Protein AF-A0A8H8X155-F1 (afdb_monomer_lite)

Foldseek 3Di:
DDDDDDDPPDPDDPPPPLWWKKFKFAWAQDPNDTDTDDDPDDRIWTCLVVLVVVDLVLLLCCVVDVVSQLVSLVGPRHDPCSVVRPHDMGMGIPCSVSSVVSPDD

Secondary structure (DSSP, 8-state):
---------SPPPP------EEEEEEEEEETTEEEE---SS--EEE-HHHHHHH-HHHHHHTTT-HHHHHHGGG-TTS-HHHHH--S-EEEEES-HHHHHHTT--

Radius of gyration: 19.41 Å; chains: 1; bounding box: 71×26×50 Å

Sequence (105 aa):
MGIHPGDQNGPRPPKRELHITAYFVPQAWVNDYAVEVDPEGETEFDVAPELRAMGRKNAMNLDREHQLRDDLRYAAAAPQWVKDWSGPFEVLLRNPDEVEALFED

Structure (mmCIF, N/CA/C/O backbone):
data_AF-A0A8H8X155-F1
#
_entry.id   AF-A0A8H8X155-F1
#
loop_
_atom_site.group_PDB
_atom_site.id
_atom_site.type_symbol
_atom_site.label_atom_id
_atom_site.label_alt_id
_atom_site.label_comp_id
_atom_site.label_asym_id
_atom_site.label_entity_id
_atom_site.label_seq_id
_atom_site.pdbx_PDB_ins_code
_atom_site.Cartn_x
_atom_site.Cartn_y
_atom_site.Cartn_z
_atom_site.occupancy
_atom_site.B_iso_or_equiv
_atom_site.auth_seq_id
_atom_site.auth_comp_id
_atom_site.auth_asym_id
_atom_site.auth_atom_id
_atom_site.pdbx_PDB_model_num
ATOM 1 N N . MET A 1 1 ? -49.768 6.075 35.196 1.00 40.69 1 MET A N 1
ATOM 2 C CA . MET A 1 1 ? -49.183 4.819 34.669 1.00 40.69 1 MET A CA 1
ATOM 3 C C . MET A 1 1 ? -48.818 5.080 33.219 1.00 40.69 1 MET A C 1
ATOM 5 O O . MET A 1 1 ? -49.711 5.456 32.487 1.00 40.69 1 MET A O 1
ATOM 9 N N . GLY A 1 2 ? -47.582 5.019 32.742 1.00 44.66 2 GLY A N 1
ATOM 10 C CA . GLY A 1 2 ? -46.285 4.740 33.348 1.00 44.66 2 GLY A CA 1
ATOM 11 C C . GLY A 1 2 ? -45.196 5.363 32.458 1.00 44.66 2 GLY A C 1
ATOM 12 O O . GLY A 1 2 ? -45.447 5.698 31.304 1.00 44.66 2 GLY A O 1
ATOM 13 N N . ILE A 1 3 ? -44.021 5.574 33.039 1.00 60.00 3 ILE A N 1
ATOM 14 C CA . ILE A 1 3 ? -42.800 6.022 32.365 1.00 60.00 3 ILE A CA 1
ATOM 15 C C . ILE A 1 3 ? -42.249 4.835 31.547 1.00 60.00 3 ILE A C 1
ATOM 17 O O . ILE A 1 3 ? -42.312 3.719 32.053 1.00 60.00 3 ILE A O 1
ATOM 21 N N . HIS A 1 4 ? -41.732 5.040 30.329 1.00 53.78 4 HIS A N 1
ATOM 22 C CA . HIS A 1 4 ? -40.338 4.735 29.945 1.00 53.78 4 HIS A CA 1
ATOM 23 C 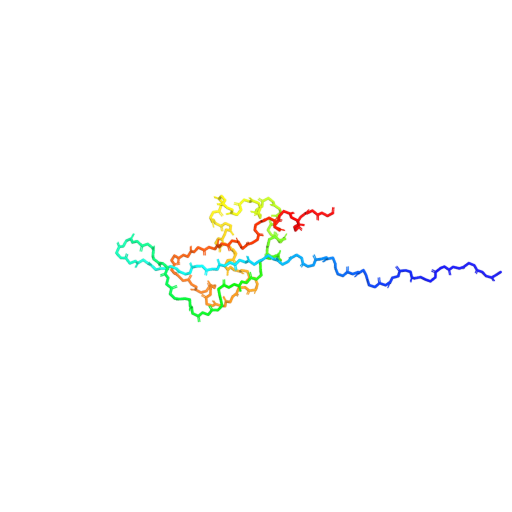C . HIS A 1 4 ? -40.074 4.948 28.431 1.00 53.78 4 HIS A C 1
ATOM 25 O O . HIS A 1 4 ? -40.947 4.678 27.608 1.00 53.78 4 HIS A O 1
ATOM 31 N N . PRO A 1 5 ? -38.879 5.469 28.077 1.00 52.19 5 PRO A N 1
ATOM 32 C CA . PRO A 1 5 ? -38.511 5.960 26.752 1.00 52.19 5 PRO A CA 1
ATOM 33 C C . PRO A 1 5 ? -38.007 4.822 25.858 1.00 52.19 5 PRO A C 1
ATOM 35 O O . PRO A 1 5 ? -37.016 4.166 26.170 1.00 52.19 5 PRO A O 1
ATOM 38 N N . GLY A 1 6 ? -38.689 4.588 24.741 1.00 45.94 6 GLY A N 1
ATOM 39 C CA . GLY A 1 6 ? -38.239 3.641 23.727 1.00 45.94 6 GLY A CA 1
ATOM 40 C C . GLY A 1 6 ? -37.089 4.226 22.913 1.00 45.94 6 GLY A C 1
ATOM 41 O O . GLY A 1 6 ? -37.301 5.132 22.116 1.00 45.94 6 GLY A O 1
ATOM 42 N N . ASP A 1 7 ? -35.892 3.697 23.147 1.00 49.34 7 ASP A N 1
ATOM 43 C CA . ASP A 1 7 ? -34.912 3.375 22.109 1.00 49.34 7 ASP A CA 1
ATOM 44 C C . ASP A 1 7 ? -34.536 4.495 21.115 1.00 49.34 7 ASP A C 1
ATOM 46 O O . ASP A 1 7 ? -34.931 4.511 19.951 1.00 49.34 7 ASP A O 1
ATOM 50 N N . GLN A 1 8 ? -33.646 5.397 21.541 1.00 48.34 8 GLN A N 1
ATOM 51 C CA . GLN A 1 8 ? -32.761 6.101 20.603 1.00 48.34 8 GLN A CA 1
ATOM 52 C C . GLN A 1 8 ? -31.591 5.188 20.202 1.00 48.34 8 GLN A C 1
ATOM 54 O O . GLN A 1 8 ? -30.431 5.498 20.459 1.00 48.34 8 GLN A O 1
ATOM 59 N N . ASN A 1 9 ? -31.894 4.037 19.604 1.00 46.06 9 ASN A N 1
ATOM 60 C CA . ASN A 1 9 ? -30.909 3.153 18.977 1.00 46.06 9 ASN A CA 1
ATOM 61 C C . ASN A 1 9 ? -31.217 3.043 17.478 1.00 46.06 9 ASN A C 1
ATOM 63 O O . ASN A 1 9 ? -31.358 1.967 16.907 1.00 46.06 9 ASN A O 1
ATOM 67 N N . GLY A 1 10 ? -31.355 4.199 16.821 1.00 44.75 10 GLY A N 1
ATOM 68 C CA . GLY A 1 10 ? -31.074 4.238 15.390 1.00 44.75 10 GLY A CA 1
ATOM 69 C C . GLY A 1 10 ? -29.606 3.843 15.204 1.00 44.75 10 GLY A C 1
ATOM 70 O O . GLY A 1 10 ? -28.788 4.252 16.039 1.00 44.75 10 GLY A O 1
ATOM 71 N N . PRO A 1 11 ? -29.242 3.046 14.179 1.00 51.06 11 PRO A N 1
ATOM 72 C CA . PRO A 1 11 ? -27.840 2.758 13.921 1.00 51.06 11 PRO A CA 1
ATOM 73 C C . PRO A 1 11 ? -27.114 4.099 13.868 1.00 51.06 11 PRO A C 1
ATOM 75 O O . PRO A 1 11 ? -27.518 4.994 13.120 1.00 51.06 11 PRO A O 1
ATOM 78 N N . ARG A 1 12 ? -26.092 4.269 14.718 1.00 49.09 12 ARG A N 1
ATOM 79 C CA . ARG A 1 12 ? -25.184 5.412 14.587 1.00 49.09 12 ARG A CA 1
ATOM 80 C C . ARG A 1 12 ? -24.801 5.467 13.105 1.00 49.09 12 ARG A C 1
ATOM 82 O O . ARG A 1 12 ? -24.500 4.397 12.563 1.00 49.09 12 ARG A O 1
ATOM 89 N N . PRO A 1 13 ? -24.830 6.637 12.438 1.00 51.00 13 PRO A N 1
ATOM 90 C CA . PRO A 1 13 ? -24.236 6.723 11.109 1.00 51.00 13 PRO A CA 1
ATOM 91 C C . PRO A 1 13 ? -22.843 6.087 11.208 1.00 51.00 13 PRO A C 1
ATOM 93 O O . PRO A 1 13 ? -22.168 6.336 12.220 1.00 51.00 13 PRO A O 1
ATOM 96 N N . PRO A 1 14 ? -22.449 5.199 10.273 1.00 47.16 14 PRO A N 1
ATOM 97 C CA . PRO A 1 14 ? -21.142 4.571 10.345 1.00 47.16 14 PRO A CA 1
ATOM 98 C C . PRO A 1 14 ? -20.127 5.694 10.517 1.00 47.16 14 PRO A C 1
ATOM 100 O O . PRO A 1 14 ? -20.137 6.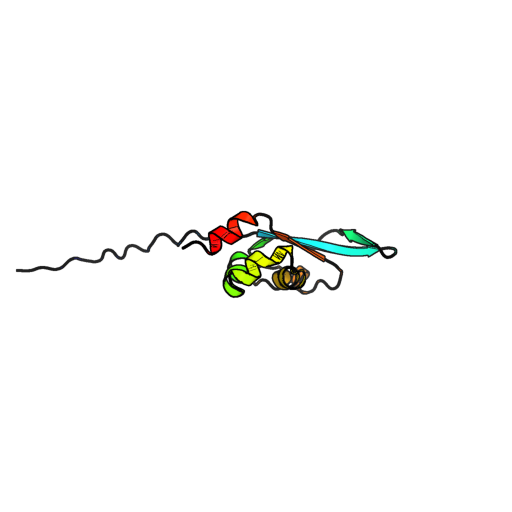687 9.785 1.00 47.16 14 PRO A O 1
ATOM 103 N N . LYS A 1 15 ? -19.358 5.593 11.602 1.00 55.22 15 LYS A N 1
ATOM 104 C CA . LYS A 1 15 ? -18.268 6.503 11.941 1.00 55.22 15 LYS A CA 1
ATOM 105 C C . LYS A 1 15 ? -17.465 6.656 10.653 1.00 55.22 15 LYS A C 1
ATOM 107 O O . LYS A 1 15 ? -16.991 5.625 10.189 1.00 55.22 15 LYS A O 1
ATOM 112 N N . ARG A 1 16 ? -17.444 7.862 10.055 1.00 57.88 16 ARG A N 1
ATOM 113 C CA . ARG A 1 16 ? -16.885 8.143 8.715 1.00 57.88 16 ARG A CA 1
ATOM 114 C C . ARG A 1 16 ? -15.769 7.152 8.404 1.00 57.88 16 ARG A C 1
ATOM 116 O O . ARG A 1 16 ? -14.747 7.147 9.094 1.00 57.88 16 ARG A O 1
ATOM 123 N N . GLU A 1 17 ? -16.018 6.267 7.447 1.00 64.50 17 GLU A N 1
ATOM 124 C CA . GLU A 1 17 ? -15.013 5.337 6.954 1.00 64.50 17 GLU A CA 1
ATOM 125 C C . GLU A 1 17 ? -13.983 6.194 6.219 1.00 64.50 17 GLU A C 1
ATOM 127 O O . GLU A 1 17 ? -14.143 6.555 5.060 1.00 64.50 17 GLU A O 1
ATOM 132 N N . LEU A 1 18 ? -12.996 6.671 6.977 1.00 76.62 18 LEU A N 1
ATOM 133 C CA . LEU A 1 18 ? -11.823 7.340 6.445 1.00 76.62 18 LEU A CA 1
ATOM 134 C C . LEU A 1 18 ? -11.067 6.284 5.651 1.00 76.62 18 LEU A C 1
ATOM 136 O O . LEU A 1 18 ? -10.490 5.370 6.237 1.00 76.62 18 LEU A O 1
ATOM 140 N N . HIS A 1 19 ? -11.158 6.387 4.330 1.00 81.25 19 HIS A N 1
ATOM 141 C CA . HIS A 1 19 ? -10.432 5.546 3.395 1.00 81.25 19 HIS A CA 1
ATOM 142 C C . HIS A 1 19 ? -9.085 6.196 3.117 1.00 81.25 19 HIS A C 1
ATOM 144 O O . HIS A 1 19 ? -9.016 7.375 2.766 1.00 81.25 19 HIS A O 1
ATOM 150 N N . ILE A 1 20 ? -8.016 5.428 3.283 1.00 87.31 20 ILE A N 1
ATOM 151 C CA . ILE A 1 20 ? -6.659 5.886 3.006 1.00 87.31 20 ILE A CA 1
ATOM 152 C C . ILE A 1 20 ? -6.146 5.016 1.880 1.00 87.31 20 ILE A C 1
ATOM 154 O O . ILE A 1 20 ? -5.887 3.834 2.086 1.00 87.31 20 ILE A O 1
ATOM 158 N N . THR A 1 21 ? -5.973 5.599 0.702 1.00 90.31 21 THR A N 1
ATOM 159 C CA . THR A 1 21 ? -5.451 4.866 -0.448 1.00 90.31 21 THR A CA 1
ATOM 160 C C . THR A 1 21 ? -3.928 4.926 -0.464 1.00 90.31 21 THR A C 1
ATOM 162 O O . THR A 1 21 ? -3.333 6.011 -0.449 1.00 90.31 21 THR A O 1
ATOM 165 N N . ALA A 1 22 ? -3.294 3.759 -0.525 1.00 90.62 22 ALA A N 1
ATOM 166 C CA . ALA A 1 22 ? -1.885 3.625 -0.865 1.00 90.62 22 ALA A CA 1
ATOM 167 C C . ALA A 1 22 ? -1.735 3.280 -2.351 1.00 90.62 22 ALA A C 1
ATOM 169 O O . ALA A 1 22 ? -2.575 2.589 -2.919 1.00 90.62 22 ALA A O 1
ATOM 170 N N . TYR A 1 23 ? -0.660 3.767 -2.961 1.00 91.62 23 TYR A N 1
ATOM 171 C CA . TYR A 1 23 ? -0.254 3.520 -4.336 1.00 91.62 23 TYR A CA 1
ATOM 172 C C . TYR A 1 23 ? 1.056 2.734 -4.334 1.00 91.62 23 TYR A C 1
ATOM 174 O O . TYR A 1 23 ? 2.059 3.198 -3.789 1.00 91.62 23 TYR A O 1
ATOM 182 N N . PHE A 1 24 ? 1.052 1.555 -4.942 1.00 92.75 24 PHE A N 1
ATOM 183 C CA . PHE A 1 24 ? 2.226 0.707 -5.094 1.00 92.75 24 PHE A CA 1
ATOM 184 C C . PHE A 1 24 ? 2.937 0.992 -6.416 1.00 92.75 24 PHE A C 1
ATOM 186 O O . PHE A 1 24 ? 2.344 0.898 -7.490 1.00 92.75 24 PHE A O 1
ATOM 193 N N . VAL A 1 25 ? 4.222 1.315 -6.330 1.00 92.19 25 VAL A N 1
ATOM 194 C CA . VAL A 1 25 ? 5.105 1.594 -7.461 1.00 92.19 25 VAL A CA 1
ATOM 195 C C . VAL A 1 25 ? 6.054 0.405 -7.628 1.00 92.19 25 VAL A C 1
ATOM 197 O O . VAL A 1 25 ? 7.056 0.326 -6.911 1.00 92.19 25 VAL A O 1
ATOM 200 N N . PRO A 1 26 ? 5.768 -0.552 -8.526 1.00 93.25 26 PRO A N 1
ATOM 201 C CA . PRO A 1 26 ? 6.703 -1.632 -8.801 1.00 93.25 26 PRO A CA 1
ATOM 202 C C . PRO A 1 26 ? 7.945 -1.071 -9.496 1.00 93.25 26 PRO A C 1
ATOM 204 O O . PRO A 1 26 ? 7.852 -0.266 -10.424 1.00 93.25 26 PRO A O 1
ATOM 207 N N . GLN A 1 27 ? 9.122 -1.511 -9.060 1.00 93.75 27 GLN A N 1
ATOM 208 C CA . GLN A 1 27 ? 10.396 -1.139 -9.659 1.00 93.75 27 GLN A CA 1
ATOM 209 C C . GLN A 1 27 ? 11.210 -2.389 -10.006 1.00 93.75 27 GLN A C 1
ATOM 211 O O . GLN A 1 27 ? 11.066 -3.454 -9.404 1.00 93.75 27 GLN A O 1
ATOM 216 N N . ALA A 1 28 ? 12.114 -2.262 -10.968 1.00 91.75 28 ALA A N 1
ATOM 217 C CA . ALA A 1 28 ? 13.079 -3.299 -11.302 1.00 91.75 28 ALA A CA 1
ATOM 218 C C . ALA A 1 28 ? 14.490 -2.723 -11.359 1.00 91.75 28 ALA A C 1
ATOM 220 O O . ALA A 1 28 ? 14.702 -1.578 -11.754 1.00 91.75 28 ALA A O 1
ATOM 221 N N . TRP A 1 29 ? 15.471 -3.541 -10.986 1.00 90.88 29 TRP A N 1
ATOM 222 C CA . TRP A 1 29 ? 16.877 -3.193 -11.135 1.00 90.88 29 TRP A CA 1
ATOM 223 C C . TRP A 1 29 ? 17.290 -3.300 -12.603 1.00 90.88 29 TRP A C 1
ATOM 225 O O . TRP A 1 29 ? 17.350 -4.393 -13.166 1.00 90.88 29 TRP A O 1
ATOM 235 N N . VAL A 1 30 ? 17.612 -2.165 -13.217 1.00 89.75 30 VAL A N 1
ATOM 236 C CA . VAL A 1 30 ? 18.139 -2.074 -14.580 1.00 89.75 30 VAL A CA 1
ATOM 237 C C . VAL A 1 30 ? 19.442 -1.284 -14.536 1.00 89.75 30 VAL A C 1
ATOM 239 O O . VAL A 1 30 ? 19.453 -0.101 -14.218 1.00 89.75 30 VAL A O 1
ATOM 242 N N . ASN A 1 31 ? 20.558 -1.939 -14.871 1.00 86.31 31 ASN A N 1
ATOM 243 C CA . ASN A 1 31 ? 21.902 -1.342 -14.830 1.00 86.31 31 ASN A CA 1
ATOM 244 C C . ASN A 1 31 ? 22.254 -0.678 -13.479 1.00 86.31 31 ASN A C 1
ATOM 246 O O . ASN A 1 31 ? 22.818 0.408 -13.474 1.00 86.31 31 ASN A O 1
ATOM 250 N N . ASP A 1 32 ? 21.935 -1.329 -12.353 1.00 89.44 32 ASP A N 1
ATOM 251 C CA . ASP A 1 32 ? 22.176 -0.822 -10.981 1.00 89.44 32 ASP A CA 1
ATOM 252 C C . ASP A 1 32 ? 21.274 0.355 -10.548 1.00 89.44 32 ASP A C 1
ATOM 254 O O . ASP A 1 32 ? 21.430 0.903 -9.461 1.00 89.44 32 ASP A O 1
ATOM 258 N N . TYR A 1 33 ? 20.272 0.712 -11.358 1.00 87.06 33 TYR A N 1
ATOM 259 C CA . TYR A 1 33 ? 19.258 1.709 -11.012 1.00 87.06 33 TYR A CA 1
ATOM 260 C C . TYR A 1 33 ? 17.885 1.054 -10.876 1.00 87.06 33 TYR A C 1
ATOM 262 O O . TYR A 1 33 ? 17.497 0.235 -11.710 1.00 87.06 33 TYR A O 1
ATOM 270 N N . ALA A 1 34 ? 17.144 1.416 -9.830 1.00 90.00 34 ALA A N 1
ATOM 271 C CA . ALA A 1 34 ? 15.743 1.041 -9.703 1.00 90.00 34 ALA A CA 1
ATOM 272 C C . ALA A 1 34 ? 14.916 1.929 -10.641 1.00 90.00 34 ALA A C 1
ATOM 274 O O . ALA A 1 34 ? 14.919 3.154 -10.508 1.00 90.00 34 ALA A O 1
ATOM 275 N N . VAL A 1 35 ? 14.251 1.314 -11.616 1.00 91.25 35 VAL A N 1
ATOM 276 C CA . VAL A 1 35 ? 13.353 1.999 -12.552 1.00 91.25 35 VAL A CA 1
ATOM 277 C C . VAL A 1 35 ? 11.934 1.504 -12.345 1.00 91.25 35 VAL A C 1
ATOM 279 O O . VAL A 1 35 ? 11.728 0.311 -12.131 1.00 91.25 35 VAL A O 1
ATOM 282 N N . GLU A 1 36 ? 10.966 2.414 -12.397 1.00 91.81 36 GLU A N 1
ATOM 283 C CA . GLU A 1 36 ? 9.545 2.067 -12.359 1.00 91.81 36 GLU A CA 1
ATOM 284 C C . GLU A 1 36 ? 9.200 1.171 -13.552 1.00 91.81 36 GLU A C 1
ATOM 286 O O . GLU A 1 36 ? 9.646 1.415 -14.678 1.00 91.81 36 GLU A O 1
ATOM 291 N N . VAL A 1 37 ? 8.433 0.115 -13.294 1.00 91.00 37 VAL A N 1
ATOM 292 C CA . VAL A 1 37 ? 7.989 -0.837 -14.318 1.00 91.00 37 VAL A CA 1
ATOM 293 C C . VAL A 1 37 ? 6.472 -0.862 -14.411 1.00 91.00 37 VAL A C 1
ATOM 295 O O . VAL A 1 37 ? 5.772 -0.394 -13.514 1.00 91.00 37 VAL A O 1
ATOM 298 N N . ASP A 1 38 ? 5.959 -1.407 -15.511 1.00 90.31 38 ASP A N 1
ATOM 299 C CA . ASP A 1 38 ? 4.523 -1.572 -15.688 1.00 90.31 38 ASP A CA 1
ATOM 300 C C . ASP A 1 38 ? 3.939 -2.494 -14.602 1.00 90.31 38 ASP A C 1
ATOM 302 O O . ASP A 1 38 ? 4.439 -3.607 -14.402 1.00 90.31 38 ASP A O 1
ATOM 306 N N . PRO A 1 39 ? 2.884 -2.056 -13.893 1.00 90.19 39 PRO A N 1
ATOM 307 C CA . PRO A 1 39 ? 2.214 -2.887 -12.907 1.00 90.19 39 PRO A CA 1
ATOM 308 C C . PRO A 1 39 ? 1.411 -4.012 -13.566 1.00 90.19 39 PRO A C 1
ATOM 310 O O . PRO A 1 39 ? 0.814 -3.838 -14.627 1.00 90.19 39 PRO A O 1
ATOM 313 N N . GLU A 1 40 ? 1.336 -5.165 -12.896 1.00 86.62 40 GLU A N 1
ATOM 314 C CA . GLU A 1 40 ? 0.566 -6.319 -13.387 1.00 86.62 40 GLU A CA 1
ATOM 315 C C . GLU A 1 40 ? -0.953 -6.149 -13.217 1.00 86.62 40 GLU A C 1
ATOM 317 O O . GLU A 1 40 ? -1.743 -6.882 -13.814 1.00 86.62 40 GLU A O 1
ATOM 322 N N . GLY A 1 41 ? -1.382 -5.186 -12.400 1.00 88.75 41 GLY A N 1
ATOM 323 C CA . GLY A 1 41 ? -2.787 -4.943 -12.119 1.00 88.75 41 GLY A CA 1
ATOM 324 C C . GLY A 1 41 ? -3.009 -3.680 -11.300 1.00 88.75 41 GLY A C 1
ATOM 325 O O . GLY A 1 41 ? -2.280 -2.700 -11.426 1.00 88.75 41 GLY A O 1
ATOM 326 N N . GLU A 1 42 ? -4.040 -3.710 -10.457 1.00 89.19 42 GLU A N 1
ATOM 327 C CA . GLU A 1 42 ? -4.389 -2.587 -9.588 1.00 89.19 42 GLU A CA 1
ATOM 328 C C . GLU A 1 42 ? -3.248 -2.283 -8.609 1.00 89.19 42 GLU A C 1
ATOM 330 O O . GLU A 1 42 ? -2.794 -3.164 -7.881 1.00 89.19 42 GLU A O 1
ATOM 335 N N . THR A 1 43 ? -2.760 -1.045 -8.623 1.00 90.50 43 THR A N 1
ATOM 336 C CA . THR A 1 43 ? -1.688 -0.551 -7.743 1.00 90.50 43 THR A CA 1
ATOM 337 C C . THR A 1 43 ? -2.221 0.216 -6.543 1.00 90.50 43 THR A C 1
ATOM 339 O O . THR A 1 43 ? -1.459 0.532 -5.634 1.00 90.50 43 THR A O 1
ATOM 342 N N . GLU A 1 44 ? -3.515 0.526 -6.537 1.00 91.75 44 GLU A N 1
ATOM 343 C CA . GLU A 1 44 ? -4.170 1.339 -5.521 1.00 91.75 44 GLU A CA 1
ATOM 344 C C . GLU A 1 44 ? -5.015 0.463 -4.609 1.00 91.75 44 GLU A C 1
ATOM 346 O O . GLU A 1 44 ? -5.883 -0.265 -5.074 1.00 91.75 44 GLU A O 1
ATOM 351 N N . PHE A 1 45 ? -4.778 0.535 -3.304 1.00 91.12 45 PHE A N 1
ATOM 352 C CA . PHE A 1 45 ? -5.544 -0.241 -2.333 1.00 91.12 45 PHE A CA 1
ATOM 353 C C . PHE A 1 45 ? -5.737 0.525 -1.030 1.00 91.12 45 PHE A C 1
ATOM 355 O O . PHE A 1 45 ? -4.939 1.389 -0.657 1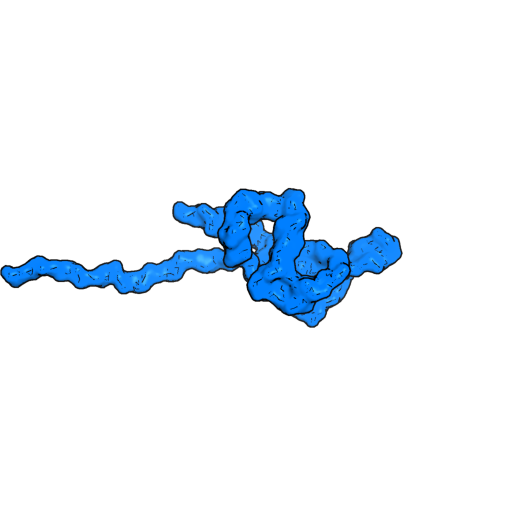.00 91.12 45 PHE A O 1
ATOM 362 N N . ASP A 1 46 ? -6.828 0.207 -0.336 1.00 89.44 46 ASP A N 1
ATOM 363 C CA . ASP A 1 46 ? -7.161 0.827 0.942 1.00 89.44 46 ASP A CA 1
ATOM 364 C C . ASP A 1 46 ? -6.284 0.259 2.065 1.00 89.44 46 ASP A C 1
ATOM 366 O O . ASP A 1 46 ? -6.253 -0.943 2.328 1.00 89.44 46 ASP A O 1
ATOM 370 N N . VAL A 1 47 ? -5.565 1.148 2.741 1.00 89.69 47 VAL A N 1
ATOM 371 C CA . VAL A 1 47 ? -4.699 0.829 3.879 1.00 89.69 47 VAL A CA 1
ATOM 372 C C . VAL A 1 47 ? -5.238 1.374 5.196 1.00 89.69 47 VAL A C 1
ATOM 374 O O . VAL A 1 47 ? -4.632 1.137 6.236 1.00 89.69 47 VAL A O 1
ATOM 377 N N . ALA A 1 48 ? -6.388 2.055 5.203 1.00 87.25 48 ALA A N 1
ATOM 378 C CA . ALA A 1 48 ? -7.026 2.545 6.425 1.00 87.25 48 ALA A CA 1
ATOM 379 C C . ALA A 1 48 ? -7.149 1.501 7.559 1.00 87.25 48 ALA A C 1
ATOM 381 O O . ALA A 1 48 ? -6.806 1.835 8.701 1.00 87.25 48 ALA A O 1
ATOM 382 N N . PRO A 1 49 ? -7.599 0.249 7.320 1.00 85.94 49 PRO A N 1
ATOM 383 C CA . PRO A 1 49 ? -7.663 -0.756 8.379 1.00 85.94 49 PRO A CA 1
ATOM 384 C C . PRO A 1 49 ? -6.274 -1.128 8.908 1.00 85.94 49 PRO A C 1
ATOM 386 O O . PRO A 1 49 ? -6.104 -1.248 10.122 1.00 85.94 49 PRO A O 1
ATOM 389 N N . GLU A 1 50 ? -5.275 -1.215 8.030 1.00 88.19 50 GLU A N 1
ATOM 390 C CA . GLU A 1 50 ? -3.900 -1.561 8.401 1.00 88.19 50 GLU A CA 1
ATOM 391 C C . GLU A 1 50 ? -3.225 -0.437 9.185 1.00 88.19 50 GLU A C 1
ATOM 393 O O . GLU A 1 50 ? -2.570 -0.689 10.197 1.00 88.19 50 GLU A O 1
ATOM 398 N N . LEU A 1 51 ? -3.475 0.818 8.805 1.00 86.31 51 LEU A N 1
ATOM 399 C CA . LEU A 1 51 ? -3.052 2.002 9.552 1.00 86.31 51 LEU A CA 1
ATOM 400 C C . LEU A 1 51 ? -3.655 2.022 10.961 1.00 86.31 51 LEU A C 1
ATOM 402 O O . LEU A 1 51 ? -2.953 2.282 11.944 1.00 86.31 51 LEU A O 1
ATOM 406 N N . ARG A 1 52 ? -4.945 1.690 11.093 1.00 85.56 52 ARG A N 1
ATOM 407 C CA . ARG A 1 52 ? -5.588 1.551 12.409 1.00 85.56 52 ARG A CA 1
ATOM 408 C C . ARG A 1 52 ? -4.978 0.418 13.229 1.00 85.56 52 ARG A C 1
ATOM 410 O O . ARG A 1 52 ? -4.768 0.610 14.426 1.00 85.56 52 ARG A O 1
ATOM 417 N N . ALA A 1 53 ? -4.684 -0.721 12.604 1.00 86.69 53 ALA A N 1
ATOM 418 C CA . ALA A 1 53 ? -4.106 -1.886 13.268 1.00 86.69 53 ALA A CA 1
ATOM 419 C C . ALA A 1 53 ? -2.667 -1.633 13.755 1.00 86.69 53 ALA A C 1
ATOM 421 O O . ALA A 1 53 ? -2.343 -1.973 14.894 1.00 86.69 53 ALA A O 1
ATOM 422 N N . MET A 1 54 ? -1.824 -0.982 12.944 1.00 85.12 54 MET A N 1
ATOM 423 C CA . MET A 1 54 ? -0.453 -0.616 13.338 1.00 85.12 54 MET A CA 1
ATOM 424 C C . MET A 1 54 ? -0.412 0.510 14.384 1.00 85.12 54 MET A C 1
ATOM 426 O O . MET A 1 54 ? 0.566 0.633 15.126 1.00 85.12 54 MET A O 1
ATOM 430 N N . GLY A 1 55 ? -1.465 1.329 14.450 1.00 86.62 55 GLY A N 1
ATOM 431 C CA . GLY A 1 55 ? -1.634 2.423 15.400 1.00 86.62 55 GLY A CA 1
ATOM 432 C C . GLY A 1 55 ? -0.998 3.749 14.968 1.00 86.62 55 GLY A C 1
ATOM 433 O O . GLY A 1 55 ? -0.076 3.803 14.154 1.00 86.62 55 GLY A O 1
ATOM 434 N N . ARG A 1 56 ? -1.465 4.844 15.590 1.00 86.06 56 ARG A N 1
ATOM 435 C CA . ARG A 1 56 ? -1.114 6.234 15.233 1.00 86.06 56 ARG A CA 1
ATOM 436 C C . ARG A 1 56 ? 0.383 6.475 15.083 1.00 86.06 56 ARG A C 1
ATOM 438 O O . ARG A 1 56 ? 0.813 7.104 14.127 1.00 86.06 56 ARG A O 1
ATOM 445 N N . LYS A 1 57 ? 1.187 5.999 16.040 1.00 85.94 57 LYS A N 1
ATOM 446 C CA . LYS A 1 57 ? 2.637 6.245 16.036 1.00 85.94 57 LYS A CA 1
ATOM 447 C C . LYS A 1 57 ? 3.312 5.680 14.790 1.00 85.94 57 LYS A C 1
ATOM 449 O O . LYS A 1 57 ? 4.172 6.350 14.239 1.00 85.94 57 LYS A O 1
ATOM 454 N N . ASN A 1 58 ? 2.931 4.479 14.367 1.00 87.12 58 ASN A N 1
ATOM 455 C CA . ASN A 1 58 ? 3.511 3.840 13.190 1.00 87.12 58 ASN A CA 1
ATOM 456 C C . ASN A 1 58 ? 2.986 4.505 11.917 1.00 87.12 58 ASN A C 1
ATOM 458 O O . ASN A 1 58 ? 3.776 4.908 11.071 1.00 87.12 58 ASN A O 1
ATOM 462 N N . ALA A 1 59 ? 1.677 4.751 11.850 1.00 85.50 59 ALA A N 1
ATOM 463 C CA . ALA A 1 59 ? 1.057 5.429 10.719 1.00 85.50 59 ALA A CA 1
ATOM 464 C C . ALA A 1 59 ? 1.660 6.828 10.455 1.00 85.50 59 ALA A C 1
ATOM 466 O O . ALA A 1 59 ? 1.960 7.172 9.317 1.00 85.50 59 ALA A O 1
ATOM 467 N N . MET A 1 60 ? 1.937 7.615 11.500 1.00 85.44 60 MET A N 1
ATOM 468 C CA . MET A 1 60 ? 2.594 8.925 11.356 1.00 85.44 60 MET A CA 1
ATOM 469 C C . MET A 1 60 ? 4.095 8.835 11.030 1.00 85.44 60 MET A C 1
ATOM 471 O O . MET A 1 60 ? 4.677 9.821 10.585 1.00 85.44 60 MET A O 1
ATOM 475 N N . ASN A 1 61 ? 4.737 7.685 11.258 1.00 87.12 61 ASN A N 1
ATOM 476 C CA . ASN A 1 61 ? 6.145 7.463 10.921 1.00 87.12 61 ASN A CA 1
ATOM 477 C C . ASN A 1 61 ? 6.343 6.807 9.551 1.00 87.12 61 ASN A C 1
ATOM 479 O O . ASN A 1 61 ? 7.490 6.620 9.167 1.00 87.12 61 ASN A O 1
ATOM 483 N N . LEU A 1 62 ? 5.278 6.506 8.798 1.00 82.88 62 LEU A N 1
ATOM 484 C CA . LEU A 1 62 ? 5.377 5.863 7.483 1.00 82.88 62 LEU A CA 1
ATOM 485 C C . LEU A 1 62 ? 6.363 6.568 6.550 1.00 82.88 62 LEU A C 1
ATOM 487 O O . LEU A 1 62 ? 7.228 5.917 5.987 1.00 82.88 62 LEU A O 1
ATOM 491 N N . ASP A 1 63 ? 6.303 7.895 6.446 1.00 78.56 63 ASP A N 1
ATOM 492 C CA . ASP A 1 63 ? 7.220 8.669 5.596 1.00 78.56 63 ASP A CA 1
ATOM 493 C C . ASP A 1 63 ? 8.707 8.469 5.954 1.00 78.56 63 ASP A C 1
ATOM 495 O O . ASP A 1 63 ? 9.561 8.416 5.072 1.00 78.56 63 ASP A O 1
ATOM 499 N N . ARG A 1 64 ? 9.012 8.299 7.246 1.00 82.12 64 ARG A N 1
ATOM 500 C CA . ARG A 1 64 ? 10.386 8.155 7.755 1.00 82.12 64 ARG A CA 1
ATOM 501 C C . ARG A 1 64 ? 10.858 6.707 7.802 1.00 82.12 64 ARG A C 1
ATOM 503 O O . ARG A 1 64 ? 12.041 6.438 7.617 1.00 82.12 64 ARG A O 1
ATOM 510 N N . GLU A 1 65 ? 9.942 5.787 8.071 1.00 85.62 65 GLU A N 1
ATOM 511 C CA . GLU A 1 65 ? 10.219 4.375 8.283 1.00 85.62 65 GLU A CA 1
ATOM 512 C C . GLU A 1 65 ? 9.805 3.586 7.039 1.00 85.62 65 GLU A C 1
ATOM 514 O O . GLU A 1 65 ? 8.675 3.106 6.926 1.00 85.62 65 G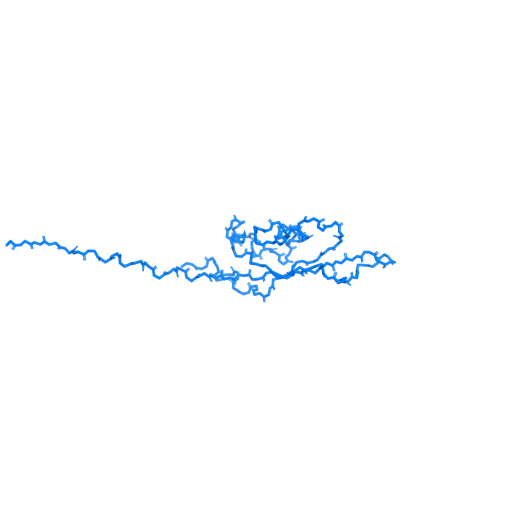LU A O 1
ATOM 519 N N . HIS A 1 66 ? 10.752 3.404 6.115 1.00 81.56 66 HIS A N 1
ATOM 520 C CA . HIS A 1 66 ? 10.548 2.613 4.896 1.00 81.56 66 HIS A CA 1
ATOM 521 C C . HIS A 1 66 ? 9.968 1.223 5.189 1.00 81.56 66 HIS A C 1
ATOM 523 O O . HIS A 1 66 ? 9.038 0.797 4.517 1.00 81.56 66 HIS A O 1
ATOM 529 N N . GLN A 1 67 ? 10.415 0.576 6.271 1.00 83.44 67 GLN A N 1
ATOM 530 C CA . GLN A 1 67 ? 9.911 -0.734 6.685 1.00 83.44 67 GLN A CA 1
ATOM 531 C C . GLN A 1 67 ? 8.398 -0.742 6.961 1.00 83.44 67 GLN A C 1
ATOM 533 O O . GLN A 1 67 ? 7.741 -1.746 6.693 1.00 83.44 67 GLN A O 1
ATOM 538 N N . LEU A 1 68 ? 7.838 0.356 7.489 1.00 86.06 68 LEU A N 1
ATOM 539 C CA . LEU A 1 68 ? 6.395 0.477 7.720 1.00 86.06 68 LEU A CA 1
ATOM 540 C C . LEU A 1 68 ? 5.639 0.653 6.399 1.00 86.06 68 LEU A C 1
ATOM 542 O O . LEU A 1 68 ? 4.547 0.112 6.248 1.00 86.06 68 LEU A O 1
ATOM 546 N N . ARG A 1 69 ? 6.215 1.390 5.437 1.00 85.50 69 ARG A N 1
ATOM 547 C CA . ARG A 1 69 ? 5.638 1.545 4.088 1.00 85.50 69 ARG A CA 1
ATOM 548 C C . ARG A 1 69 ? 5.651 0.217 3.351 1.00 85.50 69 ARG A C 1
ATOM 550 O O . ARG A 1 69 ? 4.667 -0.123 2.705 1.00 85.50 69 ARG A O 1
ATOM 557 N N . ASP A 1 70 ? 6.722 -0.549 3.508 1.00 86.94 70 ASP A N 1
ATOM 558 C CA . ASP A 1 70 ? 6.839 -1.878 2.923 1.00 86.94 70 ASP A CA 1
ATOM 559 C C . ASP A 1 70 ? 5.808 -2.846 3.501 1.00 86.94 70 ASP A C 1
ATOM 561 O O . ASP A 1 70 ? 5.253 -3.662 2.766 1.00 86.94 70 ASP A O 1
ATOM 565 N N . ASP A 1 71 ? 5.488 -2.721 4.791 1.00 88.50 71 ASP A N 1
ATOM 566 C CA . ASP A 1 71 ? 4.463 -3.541 5.440 1.00 88.50 71 ASP A CA 1
ATOM 567 C C . ASP A 1 71 ? 3.065 -3.314 4.835 1.00 88.50 71 ASP A C 1
ATOM 569 O O . ASP A 1 71 ? 2.279 -4.254 4.718 1.00 88.50 71 ASP A O 1
ATOM 573 N N . LEU A 1 72 ? 2.782 -2.106 4.320 1.00 87.31 72 LEU A N 1
ATOM 574 C CA . LEU A 1 72 ? 1.512 -1.798 3.647 1.00 87.31 72 LEU A CA 1
ATOM 575 C C . LEU A 1 72 ? 1.255 -2.670 2.415 1.00 87.31 72 LEU A C 1
ATOM 577 O O . LEU A 1 72 ? 0.097 -2.884 2.062 1.00 87.31 72 LEU A O 1
ATOM 581 N N . ARG A 1 73 ? 2.287 -3.223 1.768 1.00 88.00 73 ARG A N 1
ATOM 582 C CA . ARG A 1 73 ? 2.093 -4.157 0.642 1.00 88.00 73 ARG A CA 1
ATOM 583 C C . ARG A 1 73 ? 1.370 -5.439 1.069 1.00 88.00 73 ARG A C 1
ATOM 585 O O . ARG A 1 73 ? 0.758 -6.112 0.243 1.00 88.00 73 ARG A O 1
ATOM 592 N N . TYR A 1 74 ? 1.437 -5.778 2.358 1.00 88.69 74 TYR A N 1
ATOM 593 C CA . TYR A 1 74 ? 0.744 -6.918 2.946 1.00 88.69 74 TYR A CA 1
ATOM 594 C C . TYR A 1 74 ? -0.676 -6.590 3.389 1.00 88.69 74 TYR A C 1
ATOM 596 O O . TYR A 1 74 ? -1.340 -7.474 3.935 1.00 88.69 74 TYR A O 1
ATOM 604 N N . ALA A 1 75 ? -1.156 -5.375 3.098 1.00 88.31 75 ALA A N 1
ATOM 605 C CA . ALA A 1 75 ? -2.485 -4.953 3.481 1.00 88.31 75 ALA A CA 1
ATOM 606 C C . ALA A 1 75 ? -3.547 -5.966 3.039 1.00 88.31 75 ALA A C 1
ATOM 608 O O . ALA A 1 75 ? -3.468 -6.562 1.954 1.00 88.31 75 ALA A O 1
ATOM 609 N N . ALA A 1 76 ? -4.583 -6.154 3.851 1.00 86.75 76 ALA A N 1
ATOM 610 C CA . ALA A 1 76 ? -5.686 -7.049 3.511 1.00 86.75 76 ALA A CA 1
ATOM 611 C C . ALA A 1 76 ? -6.289 -6.722 2.129 1.00 86.75 76 ALA A C 1
ATOM 613 O O . ALA A 1 76 ? -6.539 -7.636 1.342 1.00 86.75 76 ALA A O 1
ATOM 614 N N . ALA A 1 77 ? -6.426 -5.431 1.811 1.00 87.19 77 ALA A N 1
ATOM 615 C CA . ALA A 1 77 ? -6.925 -4.945 0.526 1.00 87.19 77 ALA A CA 1
ATOM 616 C C . ALA A 1 77 ? -5.889 -4.982 -0.612 1.00 87.19 77 ALA A C 1
ATOM 618 O O . ALA A 1 77 ? -6.263 -4.799 -1.766 1.00 87.19 77 ALA A O 1
ATOM 619 N N . ALA A 1 78 ? -4.604 -5.218 -0.321 1.00 89.62 78 ALA A N 1
ATOM 620 C CA . ALA A 1 78 ? -3.579 -5.258 -1.355 1.00 89.62 78 ALA A CA 1
ATOM 621 C C . ALA A 1 78 ? -3.745 -6.502 -2.250 1.00 89.62 78 ALA A C 1
ATOM 623 O O . ALA A 1 78 ? -3.977 -7.615 -1.744 1.00 89.62 78 ALA A O 1
ATOM 624 N N . PRO A 1 79 ? -3.609 -6.347 -3.577 1.00 90.12 79 PRO A N 1
ATOM 625 C CA . PRO A 1 79 ? -3.760 -7.452 -4.507 1.00 90.12 79 PRO A CA 1
ATOM 626 C C . PRO A 1 79 ? -2.619 -8.464 -4.379 1.00 90.12 79 PRO A C 1
ATOM 628 O O . PRO A 1 79 ? -1.520 -8.165 -3.915 1.00 90.12 79 PRO A O 1
ATOM 631 N N . GLN A 1 80 ? -2.884 -9.702 -4.801 1.00 90.25 80 GLN A N 1
ATOM 632 C CA . GLN A 1 80 ? -1.948 -10.809 -4.598 1.00 90.25 80 GLN A CA 1
ATOM 633 C C . GLN A 1 80 ? -0.594 -10.575 -5.284 1.00 90.25 80 GLN A C 1
ATOM 635 O O . GLN A 1 80 ? 0.434 -10.925 -4.718 1.00 90.25 80 GLN A O 1
ATOM 640 N N . TRP A 1 81 ? -0.588 -9.952 -6.465 1.00 91.06 81 TRP A N 1
ATOM 641 C CA . TRP A 1 81 ? 0.639 -9.657 -7.209 1.00 91.06 81 TRP A CA 1
ATOM 642 C C . TRP A 1 81 ? 1.545 -8.657 -6.465 1.00 91.06 81 TRP A C 1
ATOM 644 O O . TRP A 1 81 ? 2.758 -8.825 -6.449 1.00 91.06 81 TRP A O 1
ATOM 654 N N . VAL A 1 82 ? 0.964 -7.679 -5.755 1.00 91.56 82 VAL A N 1
ATOM 655 C CA . VAL A 1 82 ? 1.703 -6.743 -4.883 1.00 91.56 82 VAL A CA 1
ATOM 656 C C . VAL A 1 82 ? 2.361 -7.487 -3.717 1.00 91.56 82 VAL A C 1
ATOM 658 O O . VAL A 1 82 ? 3.511 -7.217 -3.370 1.00 91.56 82 VAL A O 1
ATOM 661 N N . LYS A 1 83 ? 1.654 -8.463 -3.135 1.00 90.81 83 LYS A N 1
ATOM 662 C CA . LYS A 1 83 ? 2.159 -9.303 -2.034 1.00 90.81 83 LYS A CA 1
ATOM 663 C C . LYS A 1 83 ? 3.283 -10.242 -2.478 1.00 90.81 83 LYS A C 1
ATOM 665 O O . LYS A 1 83 ? 4.184 -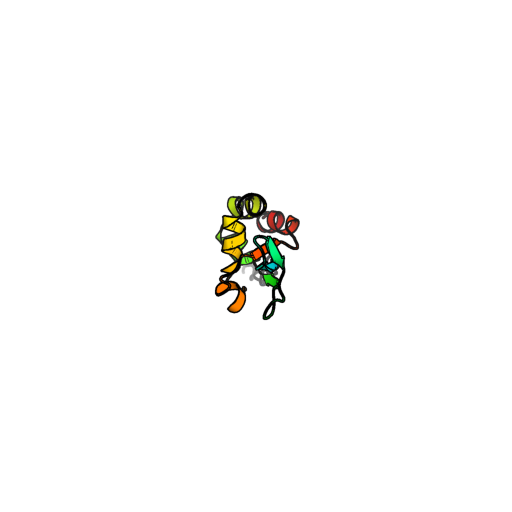10.520 -1.688 1.00 90.81 83 LYS A O 1
ATOM 670 N N . ASP A 1 84 ? 3.215 -10.726 -3.716 1.00 91.62 84 ASP A N 1
ATOM 671 C CA . ASP A 1 84 ? 4.197 -11.633 -4.325 1.00 91.62 84 ASP A CA 1
ATOM 672 C C . ASP A 1 84 ? 5.386 -10.887 -4.968 1.00 91.62 84 ASP A C 1
ATOM 674 O O . ASP A 1 84 ? 6.404 -11.492 -5.318 1.00 91.62 84 ASP A O 1
ATOM 678 N N . TRP A 1 85 ? 5.296 -9.554 -5.085 1.00 91.38 85 TRP A N 1
ATOM 679 C CA . TRP A 1 85 ? 6.322 -8.740 -5.727 1.00 91.38 85 TRP A CA 1
ATOM 680 C C . TRP A 1 85 ? 7.686 -8.914 -5.049 1.00 91.38 85 TRP A C 1
ATOM 682 O O . TRP A 1 85 ? 7.884 -8.598 -3.870 1.00 91.38 85 TRP A O 1
ATOM 692 N N . SER A 1 86 ? 8.641 -9.416 -5.828 1.00 88.50 86 SER A N 1
ATOM 693 C CA . SER A 1 86 ? 9.998 -9.736 -5.370 1.00 88.50 86 SER A CA 1
ATOM 694 C C . SER A 1 86 ? 11.042 -8.685 -5.771 1.00 88.50 86 SER A C 1
ATOM 696 O O . SER A 1 86 ? 12.202 -8.791 -5.376 1.00 88.50 86 SER A O 1
ATOM 698 N N . GLY A 1 87 ? 10.656 -7.693 -6.578 1.00 88.81 87 GLY A N 1
ATOM 699 C CA . GLY A 1 87 ? 11.523 -6.586 -6.985 1.00 88.81 87 GLY A CA 1
ATOM 700 C C . GLY A 1 87 ? 11.571 -5.455 -5.952 1.00 88.81 87 GLY A C 1
ATOM 701 O O . GLY A 1 87 ? 10.836 -5.495 -4.963 1.00 88.81 87 GLY A O 1
ATOM 702 N N . PRO A 1 88 ? 12.407 -4.423 -6.172 1.00 91.31 88 PRO A N 1
ATOM 703 C CA . PRO A 1 88 ? 12.264 -3.165 -5.451 1.00 91.31 88 PRO A CA 1
ATOM 704 C C . PRO A 1 88 ? 10.880 -2.565 -5.727 1.00 91.31 88 PRO A C 1
ATOM 706 O O . PRO A 1 88 ? 10.266 -2.811 -6.766 1.00 91.31 88 PRO A O 1
ATOM 709 N N . PHE A 1 89 ? 10.358 -1.807 -4.780 1.00 91.88 89 PHE A N 1
ATOM 710 C CA . PHE A 1 89 ? 9.087 -1.122 -4.933 1.00 91.88 89 PHE A CA 1
ATOM 711 C C . PHE A 1 89 ? 9.047 0.078 -4.000 1.00 91.88 89 PHE A C 1
ATOM 713 O O . PHE A 1 89 ? 9.846 0.186 -3.071 1.00 91.88 89 PHE A O 1
ATOM 720 N N . GLU A 1 90 ? 8.087 0.958 -4.237 1.00 90.44 90 GLU A N 1
ATOM 721 C CA . GLU A 1 90 ? 7.789 2.052 -3.330 1.00 90.44 90 GLU A CA 1
ATOM 722 C C . GLU A 1 90 ? 6.288 2.095 -3.044 1.00 90.44 90 GLU A C 1
ATOM 724 O O . GLU A 1 90 ? 5.475 1.926 -3.949 1.00 90.44 90 GLU A O 1
ATOM 729 N N . VAL A 1 91 ? 5.897 2.318 -1.788 1.00 89.75 91 VAL A N 1
ATOM 730 C CA . VAL A 1 91 ? 4.485 2.504 -1.418 1.00 89.75 91 VAL A CA 1
ATOM 731 C C . VAL A 1 91 ? 4.251 3.952 -1.037 1.00 89.75 91 VAL A C 1
ATOM 733 O O . VAL A 1 91 ? 4.836 4.446 -0.076 1.00 89.75 91 VAL A O 1
AT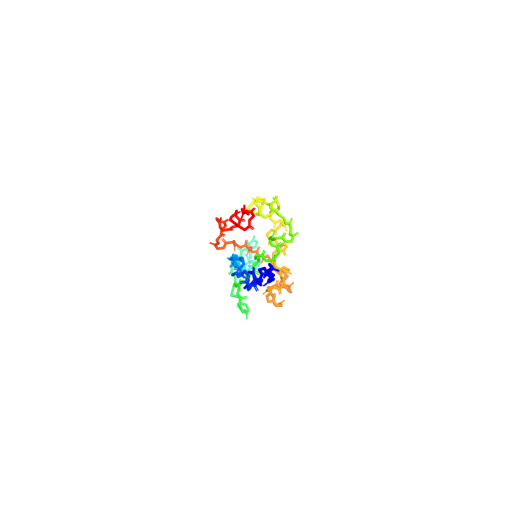OM 736 N N . LEU A 1 92 ? 3.402 4.652 -1.775 1.00 88.44 92 LEU A N 1
ATOM 737 C CA . LEU A 1 92 ? 3.087 6.064 -1.576 1.00 88.44 92 LEU A CA 1
ATOM 738 C C . LEU A 1 92 ? 1.674 6.214 -1.018 1.00 88.44 92 LEU A C 1
ATOM 740 O O . LEU A 1 92 ? 0.738 5.618 -1.533 1.00 88.44 92 LEU A O 1
ATOM 744 N N . LEU A 1 93 ? 1.485 7.045 0.003 1.00 87.12 93 LEU A N 1
ATOM 745 C CA . LEU A 1 93 ? 0.141 7.391 0.466 1.00 87.12 93 LEU A CA 1
ATOM 746 C C . LEU A 1 93 ? -0.415 8.528 -0.391 1.00 87.12 93 LEU A C 1
ATOM 748 O O . LEU A 1 93 ? 0.229 9.567 -0.532 1.00 87.12 93 LEU A O 1
ATOM 752 N N . ARG A 1 94 ? -1.619 8.353 -0.943 1.00 87.44 94 ARG A N 1
ATOM 753 C CA . ARG A 1 94 ? -2.303 9.410 -1.709 1.00 87.44 94 ARG A CA 1
ATOM 754 C C . ARG A 1 94 ? -2.818 10.534 -0.814 1.00 87.44 94 ARG A C 1
ATOM 756 O O . ARG A 1 94 ? -2.815 11.690 -1.222 1.00 87.44 94 ARG A O 1
ATOM 763 N N . ASN A 1 95 ? -3.245 10.185 0.396 1.00 84.06 95 ASN A N 1
ATOM 764 C CA . ASN A 1 95 ? -3.892 11.091 1.339 1.00 84.06 95 ASN A CA 1
ATOM 765 C C . ASN A 1 95 ? -3.235 10.974 2.725 1.00 84.06 95 ASN A C 1
ATOM 767 O O . ASN A 1 95 ? -3.860 10.464 3.655 1.00 84.06 95 ASN A O 1
ATOM 771 N N . PRO A 1 96 ? -1.966 11.395 2.881 1.00 80.88 96 PRO A N 1
ATOM 772 C CA . PRO A 1 96 ? -1.282 11.333 4.170 1.00 80.88 96 PRO A CA 1
ATOM 773 C C . PRO A 1 96 ? -1.952 12.222 5.230 1.00 80.88 96 PRO A C 1
ATOM 775 O O . PRO A 1 96 ? -1.944 11.863 6.402 1.00 80.88 96 PRO A O 1
ATOM 778 N N . ASP A 1 97 ? -2.586 13.330 4.839 1.00 81.69 97 ASP A N 1
ATOM 779 C CA . ASP A 1 97 ? -3.316 14.217 5.757 1.00 81.69 97 ASP A CA 1
ATOM 780 C C . ASP A 1 97 ? -4.500 13.506 6.438 1.00 81.69 97 ASP A C 1
ATOM 782 O O . ASP A 1 97 ? -4.747 13.677 7.631 1.00 81.69 97 ASP A O 1
ATOM 786 N N . GLU A 1 98 ? -5.187 12.621 5.709 1.00 83.25 98 GLU A N 1
ATOM 787 C CA . GLU A 1 98 ? -6.312 11.843 6.241 1.00 83.25 98 GLU A CA 1
ATOM 788 C C . GLU A 1 98 ? -5.844 10.785 7.259 1.00 83.25 98 GLU A C 1
ATOM 790 O O . GLU A 1 98 ? -6.636 10.309 8.074 1.00 83.25 98 GLU A O 1
ATOM 795 N N . VAL A 1 99 ? -4.553 10.420 7.254 1.00 83.31 99 VAL A N 1
ATOM 796 C CA . VAL A 1 99 ? -3.983 9.478 8.229 1.00 83.31 99 VAL A CA 1
ATOM 797 C C . VAL A 1 99 ? -4.058 10.058 9.631 1.00 83.31 99 VAL A C 1
ATOM 799 O O . VAL A 1 99 ? -4.339 9.316 10.564 1.00 83.31 99 VAL A O 1
ATOM 802 N N . GLU A 1 100 ? -3.836 11.361 9.806 1.00 83.75 100 GLU A N 1
ATOM 803 C CA . GLU A 1 100 ? -4.001 12.003 11.113 1.00 83.75 100 GLU A CA 1
ATOM 804 C C . GLU A 1 100 ? -5.475 11.990 11.541 1.00 83.75 100 GLU A C 1
ATOM 806 O O . GLU A 1 100 ? -5.787 11.536 12.648 1.00 83.75 100 GLU A O 1
ATOM 811 N N . ALA A 1 101 ? -6.376 12.344 10.618 1.00 83.12 101 ALA A N 1
ATOM 812 C CA . ALA A 1 101 ? -7.821 12.331 10.837 1.00 83.12 101 ALA A CA 1
ATOM 813 C C . ALA A 1 101 ? -8.367 10.932 11.185 1.00 83.12 101 ALA A C 1
ATOM 815 O O . ALA A 1 101 ? -9.345 10.813 11.921 1.00 83.12 101 ALA A O 1
ATOM 816 N N . LEU A 1 102 ? -7.719 9.855 10.723 1.00 80.69 102 LEU A N 1
ATOM 817 C CA . LEU A 1 102 ? -8.051 8.469 11.079 1.00 80.69 102 LEU A CA 1
ATOM 818 C C . LEU A 1 102 ? -7.957 8.191 12.589 1.00 80.69 102 LEU A C 1
ATOM 820 O O . LEU A 1 102 ? -8.637 7.276 13.077 1.00 80.69 102 LEU A O 1
ATOM 824 N N . PHE A 1 103 ? -7.122 8.952 13.306 1.00 81.38 103 PHE A N 1
ATOM 825 C CA . PHE A 1 103 ? -6.879 8.822 14.746 1.00 81.38 103 PHE A CA 1
ATOM 826 C C . PHE A 1 103 ? -7.453 9.970 15.587 1.00 81.38 103 PHE A C 1
ATOM 828 O O . PHE A 1 103 ? -7.382 9.883 16.815 1.00 81.38 103 PHE A O 1
ATOM 835 N N . GLU A 1 104 ? -8.000 11.019 14.973 1.00 74.38 104 GLU A N 1
ATOM 836 C CA . GLU A 1 104 ? -8.804 12.021 15.677 1.00 74.38 104 GLU A CA 1
ATOM 837 C C . GLU A 1 104 ? -10.213 11.449 15.932 1.00 74.38 104 GLU A C 1
ATOM 839 O O . GLU A 1 104 ? -10.949 11.131 14.998 1.00 74.38 104 GLU A O 1
ATOM 844 N N . ASP A 1 105 ? -10.560 11.253 17.210 1.00 57.69 105 ASP A N 1
ATOM 845 C CA . ASP A 1 105 ? -11.878 10.800 17.695 1.00 57.69 105 ASP A CA 1
ATOM 846 C C . ASP A 1 105 ? -12.672 11.956 18.312 1.00 57.69 105 ASP A C 1
ATOM 848 O O . ASP A 1 105 ? -12.079 12.704 19.128 1.00 57.69 105 ASP A O 1
#

Organism: NCBI:txid1775910

pLDDT: mean 81.23, std 14.36, range [40.69, 93.75]